Protein AF-A0A971ZUY9-F1 (afdb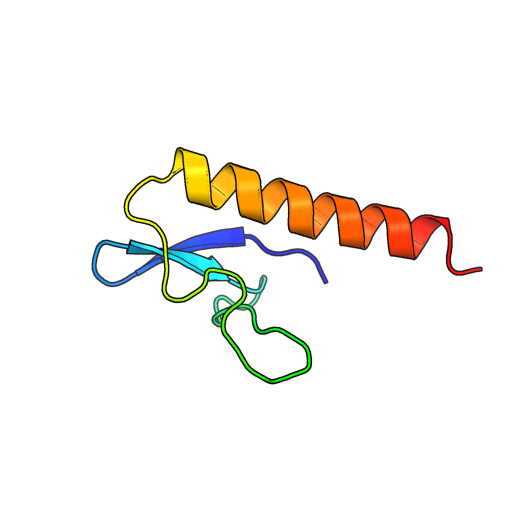_monomer_lite)

Foldseek 3Di:
DAWDWDQDPQFTATGDPVRHFDADPVRHGQCNVGHNDPVVSVVSSVVVRVVVVVCVVPVD

Sequence (60 aa):
MPVKVLKKKGLYRICEPSGRIAKTRLGNARDGGGHESARRAHAQAGHINDGVAKARRHGR

Secondary structure (DSSP, 8-state):
---EEEEETTEEEEE-TTSSBPB-TTS-BTTTT-BS-HHHHHHHHHHHHHHHHHHHHH--

pLDDT: mean 91.03, std 8.25, range [47.78, 97.0]

Structure (mmCIF, N/CA/C/O backbone):
data_AF-A0A971ZUY9-F1
#
_entry.id   AF-A0A971ZUY9-F1
#
loop_
_atom_site.group_PDB
_atom_site.id
_atom_site.type_symbol
_atom_site.label_atom_id
_atom_site.label_alt_id
_atom_site.label_comp_id
_atom_site.label_asym_id
_atom_site.label_entity_id
_atom_site.label_seq_id
_atom_site.pdbx_PDB_ins_code
_atom_site.Cartn_x
_atom_site.Cartn_y
_atom_site.Cartn_z
_atom_site.occupancy
_atom_site.B_iso_or_equiv
_atom_site.auth_seq_id
_atom_site.auth_comp_id
_atom_site.auth_asym_id
_atom_site.auth_atom_id
_atom_site.pdbx_PDB_model_num
ATOM 1 N N . MET A 1 1 ? -4.295 -0.218 11.471 1.00 79.88 1 MET A N 1
ATOM 2 C CA . MET A 1 1 ? -5.425 -0.386 10.528 1.00 79.88 1 MET A CA 1
ATOM 3 C C . MET A 1 1 ? -4.944 -1.098 9.271 1.00 79.88 1 MET A C 1
ATOM 5 O O . MET A 1 1 ? -3.877 -0.721 8.791 1.00 79.88 1 MET A O 1
ATOM 9 N N . PRO A 1 2 ? -5.655 -2.141 8.800 1.00 90.62 2 PRO A N 1
ATOM 10 C CA . PRO A 1 2 ? -5.290 -2.869 7.586 1.00 90.62 2 PRO A CA 1
ATOM 11 C C . PRO A 1 2 ? -5.505 -2.012 6.328 1.00 90.62 2 PRO A C 1
ATOM 13 O O . PRO A 1 2 ? -6.274 -1.052 6.355 1.00 90.62 2 PRO A O 1
ATOM 16 N N . VAL A 1 3 ? -4.827 -2.355 5.237 1.00 95.81 3 VAL A N 1
ATOM 17 C CA . VAL A 1 3 ? -4.836 -1.669 3.939 1.00 95.81 3 VAL A CA 1
ATOM 18 C C . VAL A 1 3 ? -5.195 -2.632 2.805 1.00 95.81 3 VAL A C 1
ATOM 20 O O . VAL A 1 3 ? -5.036 -3.847 2.932 1.00 95.81 3 VAL A O 1
ATOM 23 N N . LYS A 1 4 ? -5.652 -2.077 1.680 1.00 96.25 4 LYS A N 1
ATOM 24 C CA . LYS A 1 4 ? -5.960 -2.787 0.430 1.00 96.25 4 LYS A CA 1
ATOM 25 C C . LYS A 1 4 ? -5.300 -2.103 -0.768 1.00 96.25 4 LYS A C 1
ATOM 27 O O . LYS A 1 4 ? -5.000 -0.912 -0.715 1.00 96.25 4 LYS A O 1
ATOM 32 N N . VAL A 1 5 ? -5.097 -2.842 -1.854 1.00 96.94 5 VAL A N 1
ATOM 33 C CA . VAL A 1 5 ? -4.560 -2.300 -3.112 1.00 96.94 5 VAL A CA 1
ATOM 34 C C . VAL A 1 5 ? -5.715 -1.894 -4.022 1.00 96.94 5 VAL A C 1
ATOM 36 O O . VAL A 1 5 ? -6.647 -2.668 -4.213 1.00 96.94 5 VAL A O 1
ATOM 39 N N . LEU A 1 6 ? -5.653 -0.687 -4.587 1.00 96.12 6 LEU A N 1
ATOM 40 C CA . LEU A 1 6 ? -6.609 -0.184 -5.578 1.00 96.12 6 LEU A CA 1
ATOM 41 C C . LEU A 1 6 ? -5.864 0.378 -6.788 1.00 96.12 6 LEU A C 1
ATOM 43 O O . LEU A 1 6 ? -4.862 1.070 -6.622 1.00 96.12 6 LEU A O 1
ATOM 47 N N . LYS A 1 7 ? -6.374 0.155 -8.003 1.00 94.62 7 LYS A N 1
ATOM 48 C CA . LYS A 1 7 ? -5.831 0.793 -9.210 1.00 94.62 7 LYS A CA 1
ATOM 49 C C . LYS A 1 7 ? -6.417 2.202 -9.355 1.00 94.62 7 LYS A C 1
ATOM 51 O O . LYS A 1 7 ? -7.632 2.360 -9.412 1.00 94.62 7 LYS A O 1
ATOM 56 N N . LYS A 1 8 ? -5.569 3.233 -9.389 1.00 91.50 8 LYS A N 1
ATOM 57 C CA . LYS A 1 8 ? -5.951 4.644 -9.564 1.00 91.50 8 LYS A CA 1
ATOM 58 C C . LYS A 1 8 ? -5.003 5.322 -10.546 1.00 91.50 8 LYS A C 1
ATOM 60 O O . LYS A 1 8 ? -3.794 5.278 -10.347 1.00 91.50 8 LYS A O 1
ATOM 65 N N . LYS A 1 9 ? -5.556 5.983 -11.571 1.00 88.81 9 LYS A N 1
ATOM 66 C CA . LYS A 1 9 ? -4.785 6.717 -12.596 1.00 88.81 9 LYS A CA 1
ATOM 67 C C . LYS A 1 9 ? -3.628 5.884 -13.183 1.00 88.81 9 LYS A C 1
ATOM 69 O O . LYS A 1 9 ? -2.506 6.356 -13.281 1.00 88.81 9 LYS A O 1
ATOM 74 N N . GLY A 1 10 ? -3.890 4.611 -13.487 1.00 92.38 10 GLY A N 1
ATOM 75 C CA . GLY A 1 10 ? -2.894 3.687 -14.049 1.00 92.38 10 GLY A CA 1
ATOM 76 C C . GLY A 1 10 ? -1.959 3.010 -13.038 1.00 92.38 10 GLY A C 1
ATOM 77 O O . GLY A 1 10 ? -1.411 1.962 -13.361 1.00 92.38 10 GLY A O 1
ATOM 78 N N . LEU A 1 11 ? -1.851 3.515 -11.805 1.00 95.06 11 LEU A N 1
ATOM 79 C CA . LEU A 1 11 ? -0.972 2.970 -10.764 1.00 95.06 11 LEU A CA 1
ATOM 80 C C . LEU A 1 11 ? -1.740 2.151 -9.721 1.00 95.06 11 LEU A C 1
ATOM 82 O O . LEU A 1 11 ? -2.900 2.423 -9.412 1.00 95.06 11 LEU A O 1
ATOM 86 N N . TYR A 1 12 ? -1.071 1.178 -9.112 1.00 96.88 12 TYR A N 1
ATOM 87 C CA . TYR A 1 12 ? -1.558 0.438 -7.951 1.00 96.88 12 TYR A CA 1
ATOM 88 C C . TYR A 1 12 ? -1.210 1.202 -6.674 1.00 96.88 12 TYR A C 1
ATOM 90 O O . TYR A 1 12 ? -0.041 1.391 -6.343 1.00 96.88 12 TYR A O 1
ATOM 98 N N . ARG A 1 13 ? -2.236 1.663 -5.959 1.00 97.00 13 ARG A N 1
ATOM 99 C CA . ARG A 1 13 ? -2.123 2.475 -4.745 1.00 97.00 13 ARG A CA 1
ATOM 100 C C . ARG A 1 13 ? -2.490 1.673 -3.505 1.00 97.00 13 ARG A C 1
ATOM 102 O O . ARG A 1 13 ? -3.479 0.938 -3.513 1.00 97.00 13 ARG A O 1
ATOM 109 N N . ILE A 1 14 ? -1.762 1.889 -2.414 1.00 96.56 14 ILE A N 1
ATOM 110 C CA . ILE A 1 14 ? -2.107 1.339 -1.099 1.00 96.56 14 ILE A CA 1
AT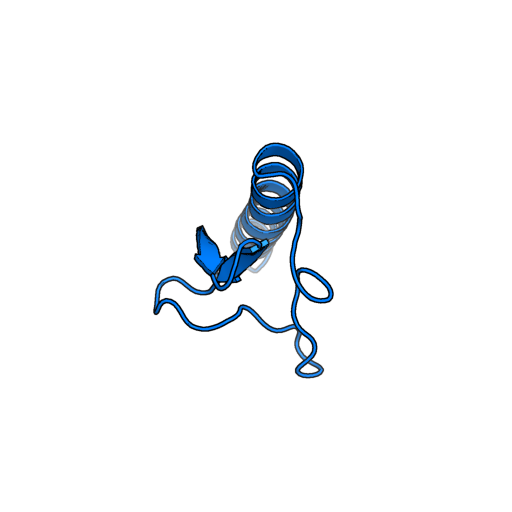OM 111 C C . ILE A 1 14 ? -3.112 2.276 -0.434 1.00 96.56 14 ILE A C 1
ATOM 113 O O . ILE A 1 14 ? -2.850 3.457 -0.200 1.00 96.56 14 ILE A O 1
ATOM 117 N N . CYS A 1 15 ? -4.290 1.741 -0.143 1.00 96.38 15 CYS A N 1
ATOM 118 C CA . CYS A 1 15 ? -5.439 2.488 0.336 1.00 96.38 15 CYS A CA 1
ATOM 119 C C . CYS A 1 15 ? -5.964 1.926 1.660 1.00 96.38 15 CYS A C 1
ATOM 121 O O . CYS A 1 15 ? -5.881 0.731 1.939 1.00 96.38 15 CYS A O 1
ATOM 123 N N . GLU A 1 16 ? -6.543 2.798 2.474 1.00 94.69 16 GLU A N 1
ATOM 124 C CA . GLU A 1 16 ? -7.359 2.417 3.623 1.00 94.69 16 GLU A CA 1
ATOM 125 C C . GLU A 1 16 ? -8.611 1.642 3.163 1.00 94.69 16 GLU A C 1
ATOM 127 O O . GLU A 1 16 ? -9.001 1.728 1.990 1.00 94.69 16 GLU A O 1
ATOM 132 N N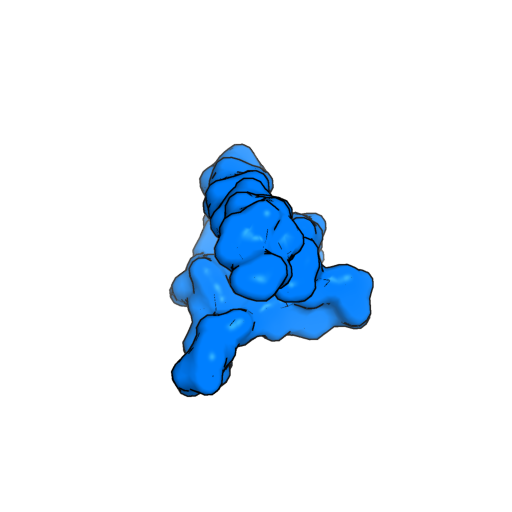 . PRO A 1 17 ? -9.315 0.934 4.066 1.00 92.19 17 PRO A N 1
ATOM 133 C CA . PRO A 1 17 ? -10.564 0.251 3.726 1.00 92.19 17 PRO A CA 1
ATOM 134 C C . PRO A 1 17 ? -11.621 1.202 3.147 1.00 92.19 17 PRO A C 1
ATOM 136 O O . PRO A 1 17 ? -12.334 0.819 2.219 1.00 92.19 17 PRO A O 1
ATOM 139 N N . SER A 1 18 ? -11.622 2.459 3.608 1.00 93.06 18 SER A N 1
ATOM 140 C CA . SER A 1 18 ? -12.439 3.575 3.105 1.00 93.06 18 SER A CA 1
ATOM 141 C C . SER A 1 18 ? -12.143 3.975 1.652 1.00 93.06 18 SER A C 1
ATOM 143 O O . SER A 1 18 ? -12.881 4.757 1.066 1.00 93.06 18 SER A O 1
ATOM 145 N N . GLY A 1 19 ? -11.055 3.478 1.055 1.00 92.38 19 GLY A N 1
ATOM 146 C CA . GLY A 1 19 ? -10.640 3.807 -0.311 1.00 92.38 19 GLY A CA 1
ATOM 147 C C . GLY A 1 19 ? -9.768 5.061 -0.428 1.00 92.38 19 GLY A C 1
ATOM 148 O O . GLY A 1 19 ? -9.304 5.381 -1.528 1.00 92.38 19 GLY A O 1
ATOM 149 N N . ARG A 1 20 ? -9.487 5.756 0.680 1.00 93.88 20 ARG A N 1
ATOM 150 C CA . ARG A 1 20 ? -8.508 6.857 0.727 1.00 93.88 20 ARG A CA 1
ATOM 151 C C . ARG A 1 20 ? -7.078 6.319 0.667 1.00 93.88 20 ARG A C 1
ATOM 153 O O . ARG A 1 20 ? -6.837 5.180 1.049 1.00 93.88 20 ARG A O 1
ATOM 160 N N . ILE A 1 21 ? -6.129 7.130 0.195 1.00 94.00 21 ILE A N 1
ATOM 161 C CA . ILE A 1 21 ? -4.706 6.747 0.169 1.00 94.00 21 ILE A CA 1
ATOM 162 C C . ILE A 1 21 ? -4.231 6.522 1.604 1.00 94.00 21 ILE A C 1
ATOM 164 O O . ILE A 1 21 ? -4.404 7.397 2.452 1.00 94.00 21 ILE A O 1
ATOM 168 N N . ALA A 1 22 ? -3.626 5.364 1.861 1.00 94.44 22 ALA A N 1
ATOM 169 C CA . ALA A 1 22 ? -3.067 5.057 3.166 1.00 94.44 22 ALA A CA 1
ATOM 170 C C . ALA A 1 22 ? -1.825 5.919 3.403 1.00 94.44 22 ALA A C 1
ATOM 172 O O . ALA A 1 22 ? -0.889 5.911 2.599 1.00 94.44 22 ALA A O 1
ATOM 173 N N . LYS A 1 23 ? -1.807 6.641 4.524 1.00 94.50 23 LYS A N 1
ATOM 174 C CA . LYS A 1 23 ? -0.707 7.535 4.896 1.00 94.50 23 LYS A CA 1
ATOM 175 C C . LYS A 1 23 ? 0.104 6.995 6.080 1.00 94.50 23 LYS A C 1
ATOM 177 O O . LYS A 1 23 ? -0.338 6.130 6.842 1.00 94.50 2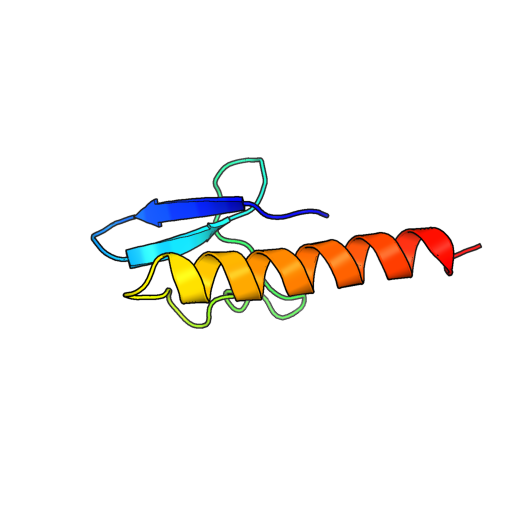3 LYS A O 1
ATOM 182 N N . THR A 1 24 ? 1.344 7.446 6.205 1.00 91.12 24 THR A N 1
ATOM 183 C CA . THR A 1 24 ? 2.168 7.282 7.403 1.00 91.12 24 THR A CA 1
ATOM 184 C C . THR A 1 24 ? 1.703 8.269 8.474 1.00 91.12 24 THR A C 1
ATOM 186 O O . THR A 1 24 ? 0.891 9.155 8.207 1.00 91.12 24 THR A O 1
ATOM 189 N N . ARG A 1 25 ? 2.238 8.146 9.695 1.00 87.94 25 ARG A N 1
ATOM 190 C CA . ARG A 1 25 ? 1.965 9.104 10.779 1.00 87.94 25 ARG A CA 1
ATOM 191 C C . ARG A 1 25 ? 2.366 10.541 10.412 1.00 87.94 25 ARG A C 1
ATOM 193 O O . ARG A 1 25 ? 1.750 11.476 10.896 1.00 87.94 25 ARG A O 1
ATOM 200 N N . LEU A 1 26 ? 3.353 10.693 9.529 1.00 92.00 26 LEU A N 1
ATOM 201 C CA . LEU A 1 26 ? 3.836 11.980 9.021 1.00 92.00 26 LEU A CA 1
ATOM 202 C C . LEU A 1 26 ? 3.023 12.499 7.819 1.00 92.00 26 LEU A C 1
ATOM 204 O O . LEU A 1 26 ? 3.380 13.507 7.228 1.00 92.00 26 LEU A O 1
ATOM 208 N N . GLY A 1 27 ? 1.956 11.803 7.411 1.00 92.31 27 GLY A N 1
ATOM 209 C CA . GLY A 1 27 ? 1.091 12.224 6.304 1.00 92.31 27 GLY A CA 1
ATOM 210 C C . GLY A 1 27 ? 1.555 11.802 4.904 1.00 92.31 27 GLY A C 1
ATOM 211 O O . GLY A 1 27 ? 0.814 12.006 3.939 1.00 92.31 27 GLY A O 1
ATOM 212 N N . ASN A 1 28 ? 2.714 11.151 4.779 1.00 93.00 28 ASN A N 1
ATOM 213 C CA . ASN A 1 28 ? 3.234 10.654 3.499 1.00 93.00 28 ASN A CA 1
ATOM 214 C C . ASN A 1 28 ? 2.470 9.415 3.033 1.00 93.00 28 ASN A C 1
ATOM 216 O O . ASN A 1 28 ? 2.065 8.596 3.852 1.00 93.00 28 ASN A O 1
ATOM 220 N N . ALA A 1 29 ? 2.290 9.229 1.726 1.00 92.88 29 ALA A N 1
ATOM 221 C CA . ALA A 1 29 ? 1.669 8.009 1.215 1.00 92.88 29 ALA A CA 1
ATOM 222 C C . ALA A 1 29 ? 2.538 6.780 1.541 1.00 92.88 29 ALA A C 1
ATOM 224 O O . ALA A 1 29 ? 3.752 6.805 1.350 1.00 92.88 29 ALA A O 1
ATOM 225 N N . ARG A 1 30 ? 1.924 5.689 2.017 1.00 91.25 30 ARG A N 1
ATOM 226 C CA . ARG A 1 30 ? 2.663 4.462 2.377 1.00 91.25 30 ARG A CA 1
ATOM 227 C C . ARG A 1 30 ? 3.309 3.768 1.181 1.00 91.25 30 ARG A C 1
ATOM 229 O O . ARG A 1 30 ? 4.279 3.049 1.363 1.00 91.25 30 ARG A O 1
ATOM 236 N N . ASP A 1 31 ? 2.776 3.994 -0.012 1.00 91.75 31 ASP A N 1
ATOM 237 C CA . ASP A 1 31 ? 3.253 3.435 -1.280 1.00 91.75 31 ASP A CA 1
ATOM 238 C C . ASP A 1 31 ? 4.231 4.353 -2.028 1.00 91.75 31 ASP A C 1
ATOM 240 O O . ASP A 1 31 ? 4.526 4.105 -3.193 1.00 91.75 31 ASP A O 1
ATOM 244 N N . GLY A 1 32 ? 4.675 5.459 -1.415 1.00 88.88 32 GLY A N 1
ATOM 245 C CA . GLY A 1 32 ? 5.626 6.387 -2.035 1.00 88.88 32 GLY A CA 1
ATOM 246 C C . GLY A 1 32 ? 5.133 7.082 -3.310 1.00 88.88 32 GLY A C 1
ATOM 247 O O . GLY A 1 32 ? 5.942 7.665 -4.017 1.00 88.88 32 GLY A O 1
ATOM 248 N N . GLY A 1 33 ? 3.831 7.035 -3.626 1.00 86.25 33 GLY A N 1
ATOM 249 C CA . GLY A 1 33 ? 3.307 7.561 -4.896 1.00 86.25 33 GLY A CA 1
ATOM 250 C C . GLY A 1 33 ? 2.682 6.504 -5.811 1.00 86.25 33 GLY A C 1
ATOM 251 O O . GLY A 1 33 ? 2.031 6.867 -6.791 1.00 86.25 33 GLY A O 1
ATOM 252 N N . GLY A 1 34 ? 2.752 5.224 -5.441 1.00 91.06 34 GLY A N 1
ATOM 253 C CA . GLY A 1 34 ? 2.100 4.121 -6.147 1.00 91.06 34 GLY A CA 1
ATOM 254 C C . GLY A 1 34 ? 3.079 3.195 -6.857 1.00 91.06 34 GLY A C 1
ATOM 255 O O . GLY A 1 34 ? 4.247 3.514 -7.042 1.00 91.06 34 GLY A O 1
ATOM 256 N N . HIS A 1 35 ? 2.580 2.033 -7.268 1.00 93.44 35 HIS A N 1
ATOM 257 C CA . HIS A 1 35 ? 3.355 1.023 -7.981 1.00 93.44 35 HIS A CA 1
ATOM 258 C C . HIS A 1 35 ? 2.834 0.834 -9.399 1.00 93.44 35 HIS A C 1
ATOM 260 O O . HIS A 1 35 ? 1.627 0.792 -9.620 1.00 93.44 35 HIS A O 1
ATOM 266 N N . GLU A 1 36 ? 3.730 0.590 -10.346 1.00 93.31 36 GLU A N 1
ATOM 267 C CA . GLU A 1 36 ? 3.353 0.155 -11.697 1.00 93.31 36 GLU A CA 1
ATOM 268 C C . GLU A 1 36 ? 2.948 -1.327 -11.733 1.00 93.31 36 GLU A C 1
ATOM 270 O O . GLU A 1 36 ? 2.147 -1.753 -12.560 1.00 93.31 36 GLU A O 1
ATOM 275 N N . SER A 1 37 ? 3.450 -2.123 -10.783 1.00 95.31 37 SER A N 1
ATOM 276 C CA . SER A 1 37 ? 3.183 -3.559 -10.690 1.00 95.31 37 SER A CA 1
ATOM 277 C C . SER A 1 37 ? 2.234 -3.892 -9.541 1.00 95.31 37 SER A C 1
ATOM 279 O O . SER A 1 37 ? 2.520 -3.590 -8.377 1.00 95.31 37 SER A O 1
ATOM 281 N N . ALA A 1 38 ? 1.156 -4.617 -9.857 1.00 94.25 38 ALA A N 1
ATOM 282 C CA . ALA A 1 38 ? 0.213 -5.141 -8.870 1.00 94.25 38 ALA A CA 1
ATOM 283 C C . ALA A 1 38 ? 0.925 -6.006 -7.823 1.00 94.25 38 ALA A C 1
ATOM 285 O O . ALA A 1 38 ? 0.701 -5.850 -6.625 1.00 94.25 38 ALA A O 1
ATOM 286 N N . ARG A 1 39 ? 1.844 -6.876 -8.264 1.00 96.19 39 ARG A N 1
ATOM 287 C CA . ARG A 1 39 ? 2.585 -7.790 -7.384 1.00 96.19 39 ARG A CA 1
ATOM 288 C C . ARG A 1 39 ? 3.353 -7.034 -6.301 1.00 96.19 39 ARG A C 1
ATOM 290 O O . ARG A 1 39 ? 3.280 -7.411 -5.135 1.00 96.19 39 ARG A O 1
ATOM 297 N N . ARG A 1 40 ? 4.058 -5.955 -6.667 1.00 95.25 40 ARG A N 1
ATOM 298 C CA . ARG A 1 40 ? 4.817 -5.135 -5.703 1.00 95.25 40 ARG A CA 1
ATOM 299 C C . ARG A 1 40 ? 3.881 -4.425 -4.722 1.00 95.25 40 ARG A C 1
ATOM 301 O O . ARG A 1 40 ? 4.151 -4.441 -3.524 1.00 95.25 40 ARG A O 1
ATOM 308 N N . ALA A 1 41 ? 2.758 -3.892 -5.209 1.00 96.00 41 ALA A N 1
ATOM 309 C CA . ALA A 1 41 ? 1.753 -3.255 -4.359 1.00 96.00 41 ALA A CA 1
ATOM 310 C C . ALA A 1 41 ? 1.140 -4.231 -3.344 1.00 96.00 41 ALA A C 1
ATOM 312 O O . ALA A 1 41 ? 1.012 -3.902 -2.166 1.00 96.00 41 ALA A O 1
ATOM 313 N N . HIS A 1 42 ? 0.787 -5.442 -3.782 1.00 96.38 42 HIS A N 1
ATOM 314 C CA . HIS A 1 42 ? 0.226 -6.473 -2.909 1.00 96.38 42 HIS A CA 1
ATOM 315 C C . HIS A 1 42 ? 1.241 -6.980 -1.883 1.00 96.38 42 HIS A C 1
ATOM 317 O O . HIS A 1 42 ? 0.873 -7.146 -0.722 1.00 96.38 42 HIS A O 1
ATOM 323 N N . ALA A 1 43 ? 2.511 -7.153 -2.265 1.00 96.50 43 ALA A N 1
ATOM 324 C CA . ALA A 1 43 ? 3.570 -7.521 -1.326 1.00 96.50 43 ALA A CA 1
ATOM 325 C C . ALA A 1 43 ? 3.739 -6.460 -0.225 1.00 96.50 43 ALA A C 1
ATOM 327 O O . ALA A 1 43 ? 3.720 -6.784 0.962 1.00 96.50 43 ALA A O 1
ATOM 328 N N . GLN A 1 44 ? 3.813 -5.177 -0.599 1.00 94.81 44 GLN A N 1
ATOM 329 C CA . GLN A 1 44 ? 3.927 -4.103 0.386 1.00 94.81 44 GLN A CA 1
ATOM 330 C C . GLN A 1 44 ? 2.675 -3.992 1.271 1.00 94.81 44 GLN A C 1
ATOM 332 O O . GLN A 1 44 ? 2.795 -3.836 2.487 1.00 94.81 44 GLN A O 1
ATOM 337 N N . ALA A 1 45 ? 1.475 -4.110 0.694 1.00 95.62 45 ALA A N 1
ATOM 338 C CA . ALA A 1 45 ? 0.229 -4.135 1.459 1.00 95.62 45 ALA A CA 1
ATOM 339 C C . ALA A 1 45 ? 0.192 -5.304 2.460 1.00 95.62 45 ALA A C 1
ATOM 341 O O . ALA A 1 45 ? -0.230 -5.107 3.600 1.00 95.62 45 ALA A O 1
ATOM 342 N N . GLY A 1 46 ? 0.686 -6.482 2.064 1.00 96.06 46 GLY A N 1
ATOM 343 C CA . GLY A 1 46 ? 0.863 -7.644 2.936 1.00 96.06 46 GLY A CA 1
ATOM 344 C C . GLY A 1 46 ? 1.757 -7.329 4.132 1.00 96.06 46 GLY A C 1
ATOM 345 O O . GLY A 1 46 ? 1.302 -7.413 5.267 1.00 96.06 46 GLY A O 1
ATOM 346 N N . HIS A 1 47 ? 2.973 -6.828 3.894 1.00 94.69 47 HIS A N 1
ATOM 347 C CA . HIS A 1 47 ? 3.898 -6.454 4.971 1.00 94.69 47 HIS A CA 1
ATOM 348 C C . HIS A 1 47 ? 3.311 -5.423 5.945 1.00 94.69 47 HIS A C 1
ATOM 350 O O . HIS A 1 47 ? 3.494 -5.527 7.160 1.00 94.69 47 HIS A O 1
ATOM 356 N N . ILE A 1 48 ? 2.575 -4.436 5.426 1.00 92.75 48 ILE A N 1
ATOM 357 C CA . ILE A 1 48 ? 1.881 -3.447 6.255 1.00 92.75 48 ILE A CA 1
ATOM 358 C C . ILE A 1 48 ? 0.825 -4.124 7.137 1.00 92.75 48 ILE A C 1
ATOM 360 O O . ILE A 1 48 ? 0.744 -3.836 8.334 1.00 92.75 48 ILE A O 1
ATOM 364 N N . ASN A 1 49 ? 0.006 -5.000 6.556 1.00 94.44 49 ASN A N 1
ATOM 365 C CA . ASN A 1 49 ? -1.061 -5.700 7.266 1.00 94.44 49 ASN A CA 1
ATOM 366 C C . ASN A 1 49 ? -0.514 -6.662 8.321 1.00 94.44 49 ASN A C 1
ATOM 368 O O . ASN A 1 49 ? -1.032 -6.687 9.439 1.00 94.44 49 ASN A O 1
ATOM 372 N N .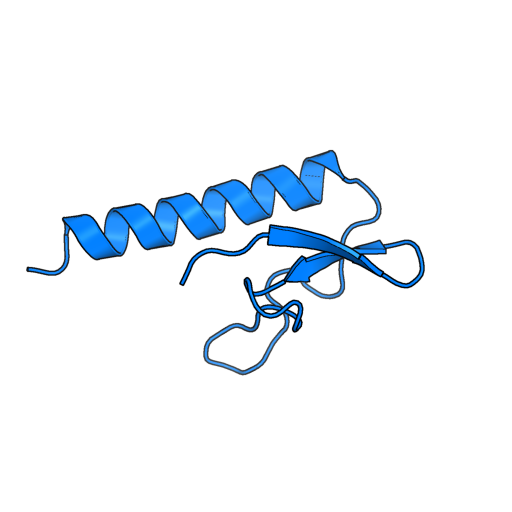 ASP A 1 50 ? 0.570 -7.367 8.013 1.00 94.88 50 ASP A N 1
ATOM 373 C CA . ASP A 1 50 ? 1.260 -8.250 8.949 1.00 94.88 50 ASP A CA 1
ATOM 374 C C . ASP A 1 50 ? 1.838 -7.468 10.126 1.00 94.88 50 ASP A C 1
ATOM 376 O O . ASP A 1 50 ? 1.677 -7.870 11.279 1.00 94.88 50 ASP A O 1
ATOM 380 N N . GLY A 1 51 ? 2.459 -6.313 9.864 1.00 90.19 51 GLY A N 1
ATOM 381 C CA . GLY A 1 51 ? 2.943 -5.419 10.915 1.00 90.19 51 GLY A CA 1
ATOM 382 C C . GLY A 1 51 ? 1.816 -4.949 11.838 1.00 90.19 51 GLY A C 1
ATOM 383 O O . GLY A 1 51 ? 1.961 -4.960 13.060 1.00 90.19 51 GLY A O 1
ATOM 384 N N . VAL A 1 52 ? 0.653 -4.60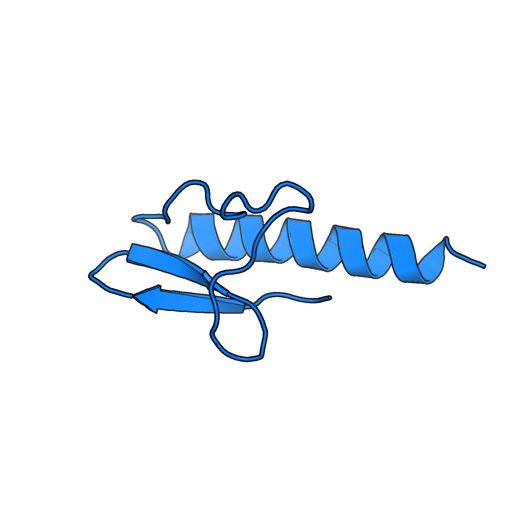8 11.272 1.00 87.56 52 VAL A N 1
ATOM 385 C CA . VAL A 1 52 ? -0.545 -4.255 12.052 1.00 87.56 52 VAL A CA 1
ATOM 386 C C . VAL A 1 52 ? -1.045 -5.444 12.872 1.00 87.56 52 VAL A C 1
ATOM 388 O O . VAL A 1 52 ? -1.397 -5.265 14.036 1.00 87.56 52 VAL A O 1
ATOM 391 N N . ALA A 1 53 ? -1.079 -6.648 12.301 1.00 88.75 53 ALA A N 1
ATOM 392 C CA . ALA A 1 53 ? -1.498 -7.850 13.015 1.00 88.75 53 ALA A CA 1
ATOM 393 C C . ALA A 1 53 ? -0.550 -8.171 14.181 1.00 88.75 53 ALA A C 1
ATOM 395 O O . ALA A 1 53 ? -1.018 -8.434 15.287 1.00 88.75 53 ALA A O 1
ATOM 396 N N . LYS A 1 54 ? 0.768 -8.078 13.969 1.00 89.00 54 LYS A N 1
ATOM 397 C CA . LYS A 1 54 ? 1.781 -8.260 15.019 1.00 89.00 54 LYS A CA 1
ATOM 398 C C . LYS A 1 54 ? 1.630 -7.230 16.138 1.00 89.00 54 LYS A C 1
ATOM 400 O O . LYS A 1 54 ? 1.558 -7.619 17.298 1.00 89.00 54 LYS A O 1
ATOM 405 N N . ALA A 1 55 ? 1.488 -5.946 15.806 1.00 84.69 55 ALA A N 1
ATOM 406 C CA . ALA A 1 55 ? 1.288 -4.894 16.806 1.00 84.69 55 ALA A CA 1
ATOM 407 C C . ALA A 1 55 ? 0.043 -5.142 17.677 1.00 84.69 55 ALA A C 1
ATOM 409 O O . ALA A 1 55 ? 0.080 -4.912 18.879 1.00 84.69 55 ALA A O 1
ATOM 410 N N . ARG A 1 56 ? -1.041 -5.675 17.095 1.00 83.56 56 ARG A N 1
ATOM 411 C CA . ARG A 1 56 ? -2.257 -6.043 17.845 1.00 83.56 56 ARG A CA 1
ATOM 412 C C . ARG A 1 56 ? -2.076 -7.258 18.757 1.00 83.56 56 ARG A C 1
ATOM 414 O O . ARG A 1 56 ? -2.801 -7.365 19.734 1.00 83.56 56 ARG A O 1
ATOM 421 N N . ARG A 1 57 ? -1.167 -8.181 18.426 1.00 83.69 57 ARG A N 1
ATOM 422 C CA . ARG A 1 57 ? -0.877 -9.370 19.248 1.00 83.69 57 ARG A CA 1
ATOM 423 C C . ARG A 1 57 ? 0.053 -9.058 20.421 1.00 83.69 57 ARG A C 1
ATOM 425 O O . ARG A 1 57 ? -0.083 -9.682 21.462 1.00 83.69 57 ARG A O 1
ATOM 432 N N . HIS A 1 58 ? 0.988 -8.125 20.238 1.00 74.44 58 HIS A N 1
ATOM 433 C CA . HIS A 1 58 ? 2.004 -7.778 21.240 1.00 74.44 58 HIS A CA 1
ATOM 434 C C . HIS A 1 58 ? 1.674 -6.533 22.076 1.00 74.44 58 HIS A C 1
ATOM 436 O O . HIS A 1 58 ? 2.326 -6.306 23.087 1.00 74.44 58 HIS A O 1
ATOM 442 N N . GLY A 1 59 ? 0.685 -5.728 21.681 1.00 59.69 59 GLY A N 1
ATOM 443 C CA . GLY A 1 59 ? 0.152 -4.648 22.510 1.00 59.69 59 GLY A CA 1
ATOM 444 C C . GLY A 1 59 ? -0.914 -5.175 23.465 1.00 59.69 59 GLY A C 1
ATOM 445 O O . GLY A 1 59 ? -2.098 -5.138 23.126 1.00 59.69 59 GLY A O 1
ATOM 446 N N . ARG A 1 60 ? -0.480 -5.683 24.620 1.00 47.78 60 ARG A N 1
ATOM 447 C CA . ARG A 1 60 ? -1.299 -5.921 25.810 1.00 47.78 60 ARG A CA 1
ATOM 448 C C . ARG A 1 60 ? -0.709 -5.110 26.952 1.00 47.78 60 ARG A C 1
ATOM 450 O O . ARG A 1 60 ? 0.538 -5.106 27.046 1.00 47.78 60 ARG A O 1
#

Radius of gyration: 11.65 Å; chains: 1; bounding box: 18×22×40 Å